Protein AF-A0A0D8BHR2-F1 (afdb_monomer_lite)

Organism: NCBI:txid1856

pLDDT: mean 92.82, std 8.89, range [42.25, 98.69]

Radius of gyration: 13.76 Å; chains: 1; bounding box: 35×27×33 Å

Sequence (145 aa):
MLHGDALEYHSDLLALKHAQKLYGVDLAVATAARIDSLALPQIGEELVVRRPIGVGAKNLLFVGAQSSPRLGYEEIRRFSQSVLTAAAKLTPAVREICLTLHGVGFGLDEVEAFESEVAGVIEAIDTGRHPSDLRAITFIERDEG

Foldseek 3Di:
DDADQQQADAFQEEEEEDQLDDDDNSVVNCVQLVPDSVPADAAQDKDKDACGHRGNHRIYIYHHHHNDLDDDLQRLLVSLLSVFLVQQPDPPRGAEYEYEQPDVVSPDDSVSSVVSNVNSNVVCVVVVSGGPNHHYYHYYDHDDD

Secondary structure (DSSP, 8-state):
-EES-TTT---SEEEEEE-SS--THHHHHHHHTT--GGGSPPTT-EEEEES-TT-SSSEEEEEE----SS--HHHHHHHHHHHHHHHTT-SSPPSEEEEE--SGGGT--HHHHHHHHHHHHHHHHHTT-S-TT--EEEEEESS--

Structure (mmCIF, N/CA/C/O backbone):
data_AF-A0A0D8BHR2-F1
#
_entry.id   AF-A0A0D8BHR2-F1
#
loop_
_atom_site.group_PDB
_atom_site.id
_atom_site.type_symbol
_atom_site.label_atom_id
_atom_site.label_alt_id
_atom_site.label_comp_id
_atom_site.label_asym_id
_atom_site.label_entity_id
_atom_site.label_seq_id
_atom_site.pdbx_PDB_ins_code
_atom_site.Cartn_x
_atom_site.Cartn_y
_atom_site.Cartn_z
_atom_site.occupancy
_atom_site.B_iso_or_equiv
_atom_site.auth_seq_id
_atom_site.auth_comp_id
_atom_site.auth_asym_id
_atom_site.auth_atom_id
_atom_site.pdbx_PDB_model_num
ATOM 1 N N . MET A 1 1 ? 7.695 -9.723 7.527 1.00 81.75 1 MET A N 1
ATOM 2 C CA . MET A 1 1 ? 7.636 -9.951 6.074 1.00 81.75 1 MET A CA 1
ATOM 3 C C . MET A 1 1 ? 7.379 -11.427 5.843 1.00 81.75 1 MET A C 1
ATOM 5 O O . MET A 1 1 ? 7.887 -12.232 6.618 1.00 81.75 1 MET A O 1
ATOM 9 N N . LEU A 1 2 ? 6.539 -11.764 4.871 1.00 89.38 2 LEU A N 1
ATOM 10 C CA . LEU A 1 2 ? 6.253 -13.133 4.451 1.00 89.38 2 LEU A CA 1
ATOM 11 C C . LEU A 1 2 ? 6.658 -13.286 2.986 1.00 89.38 2 LEU A C 1
ATOM 13 O O . LEU A 1 2 ? 6.410 -12.380 2.193 1.00 89.38 2 LEU A O 1
ATOM 17 N N . HIS A 1 3 ? 7.209 -14.443 2.628 1.00 88.25 3 HIS A N 1
ATOM 18 C CA . HIS A 1 3 ? 7.387 -14.806 1.226 1.00 88.25 3 HIS A CA 1
ATOM 19 C C . HIS A 1 3 ? 6.107 -15.458 0.703 1.00 88.25 3 HIS A C 1
ATOM 21 O O . HIS A 1 3 ? 5.603 -16.411 1.306 1.00 88.25 3 HIS A O 1
ATOM 27 N N . GLY A 1 4 ? 5.560 -14.937 -0.392 1.00 89.62 4 GLY A N 1
ATOM 28 C CA . GLY A 1 4 ? 4.330 -15.457 -0.977 1.00 89.62 4 GLY A CA 1
ATOM 29 C C . GLY A 1 4 ? 3.787 -14.626 -2.134 1.00 89.62 4 GLY A C 1
ATOM 30 O O . GLY A 1 4 ? 4.282 -13.550 -2.456 1.00 89.62 4 GLY A O 1
ATOM 31 N N . ASP A 1 5 ? 2.737 -15.142 -2.769 1.00 92.31 5 ASP A N 1
ATOM 32 C CA . ASP A 1 5 ? 2.054 -14.453 -3.860 1.00 92.31 5 ASP A CA 1
ATOM 33 C C . ASP A 1 5 ? 0.954 -13.530 -3.314 1.00 92.31 5 ASP A C 1
ATOM 35 O O . ASP A 1 5 ? -0.010 -13.984 -2.690 1.00 92.31 5 ASP A O 1
ATOM 39 N N . ALA A 1 6 ? 1.075 -12.227 -3.578 1.00 93.44 6 ALA A N 1
ATOM 40 C CA . ALA A 1 6 ? 0.077 -11.233 -3.189 1.00 93.44 6 ALA A CA 1
ATOM 41 C C . ALA A 1 6 ? -1.313 -11.506 -3.794 1.00 93.44 6 ALA A C 1
ATOM 43 O O . ALA A 1 6 ? -2.317 -11.109 -3.203 1.00 93.44 6 ALA A O 1
ATOM 44 N N . LEU A 1 7 ? -1.401 -12.190 -4.945 1.00 95.00 7 LEU A N 1
ATOM 45 C CA . LEU A 1 7 ? -2.688 -12.563 -5.538 1.00 95.00 7 LEU A CA 1
ATOM 46 C C . LEU A 1 7 ? -3.402 -13.643 -4.720 1.00 95.00 7 LEU A C 1
ATOM 48 O O . LEU A 1 7 ? -4.631 -13.677 -4.714 1.00 95.00 7 LEU A O 1
ATOM 52 N N . GLU A 1 8 ? -2.660 -14.513 -4.039 1.00 96.00 8 GLU A N 1
ATOM 53 C CA . GLU A 1 8 ? -3.213 -15.654 -3.301 1.00 96.00 8 GLU A CA 1
ATOM 54 C C . GLU A 1 8 ? -3.350 -15.377 -1.799 1.00 96.00 8 GLU A C 1
ATOM 56 O O . GLU A 1 8 ? -4.168 -16.006 -1.126 1.00 96.00 8 GLU A O 1
ATOM 61 N N . TYR A 1 9 ? -2.592 -14.416 -1.264 1.00 96.75 9 TYR A N 1
ATOM 62 C CA . TYR A 1 9 ? -2.609 -14.102 0.160 1.00 96.75 9 TYR A CA 1
ATOM 63 C C . TYR A 1 9 ? -3.979 -13.593 0.633 1.00 96.75 9 TYR A C 1
ATOM 65 O O . TYR A 1 9 ? -4.578 -12.673 0.068 1.00 96.75 9 TYR A O 1
ATOM 73 N N . HIS A 1 10 ? -4.475 -14.192 1.715 1.00 97.06 10 HIS A N 1
ATOM 74 C CA . HIS A 1 10 ? -5.761 -13.843 2.304 1.00 97.06 10 HIS A CA 1
ATOM 75 C C . HIS A 1 10 ? -5.603 -12.756 3.367 1.00 97.06 10 HIS A C 1
ATOM 77 O O . HIS A 1 10 ? -5.109 -13.019 4.457 1.00 97.06 10 HIS A O 1
ATOM 83 N N . SER A 1 11 ? -6.105 -11.557 3.071 1.00 97.56 11 SER A N 1
ATOM 84 C CA . SER A 1 11 ? -6.186 -10.430 4.007 1.00 97.56 11 SER A CA 1
ATOM 85 C C . SER A 1 11 ? -7.542 -9.717 3.917 1.00 97.56 11 SER A C 1
ATOM 87 O O . SER A 1 11 ? -8.357 -9.973 3.021 1.00 97.56 11 SER A O 1
ATOM 89 N N . ASP A 1 12 ? -7.812 -8.792 4.841 1.00 98.44 12 ASP A N 1
ATOM 90 C CA . ASP A 1 12 ? -8.980 -7.911 4.722 1.00 98.44 12 ASP A CA 1
ATOM 91 C C . ASP A 1 12 ? -8.792 -6.852 3.624 1.00 98.44 12 ASP A C 1
ATOM 93 O O . ASP A 1 12 ? -9.765 -6.472 2.963 1.00 98.44 12 ASP A O 1
ATOM 97 N N . LEU A 1 13 ? -7.557 -6.387 3.426 1.00 98.69 13 LEU A N 1
ATOM 98 C CA . LEU A 1 13 ? -7.185 -5.408 2.412 1.00 98.69 13 LEU A CA 1
ATOM 99 C C . LEU A 1 13 ? -5.815 -5.747 1.813 1.00 98.69 13 LEU A C 1
ATOM 101 O O . LEU A 1 13 ? -4.865 -5.958 2.560 1.00 98.69 13 LEU A O 1
ATOM 105 N N . LEU A 1 14 ? -5.698 -5.750 0.487 1.00 98.50 14 LEU A N 1
ATOM 106 C CA . LEU A 1 14 ? -4.419 -5.678 -0.226 1.00 98.50 14 LEU A CA 1
ATOM 107 C C . LEU A 1 14 ? -4.274 -4.274 -0.812 1.00 98.50 14 LEU A C 1
ATOM 109 O O . LEU A 1 14 ? -5.146 -3.834 -1.568 1.00 98.50 14 LEU A O 1
ATOM 113 N N . ALA A 1 15 ? -3.204 -3.568 -0.456 1.00 98.31 15 ALA A N 1
ATOM 114 C CA . ALA A 1 15 ? -2.944 -2.231 -0.966 1.00 98.31 15 ALA A CA 1
ATOM 115 C C . ALA A 1 15 ? -1.851 -2.236 -2.038 1.00 98.31 15 ALA A C 1
ATOM 117 O O . ALA A 1 15 ? -0.835 -2.912 -1.911 1.00 98.31 15 ALA A O 1
ATOM 118 N N . LEU A 1 16 ? -2.081 -1.467 -3.097 1.00 96.81 16 LEU A N 1
ATOM 119 C CA . LEU A 1 16 ? -1.281 -1.454 -4.314 1.00 96.81 16 LEU A CA 1
ATOM 120 C C . LEU A 1 16 ? -0.979 -0.013 -4.703 1.00 96.81 16 LEU A C 1
ATOM 122 O O . LEU A 1 16 ? -1.871 0.840 -4.764 1.00 96.81 16 LEU A O 1
ATOM 126 N N . LYS A 1 17 ? 0.283 0.268 -5.007 1.00 94.75 17 LYS A N 1
ATOM 127 C CA . LYS A 1 17 ? 0.686 1.557 -5.562 1.00 94.75 17 LYS A CA 1
ATOM 128 C C . LYS A 1 17 ? 0.387 1.584 -7.057 1.00 94.75 17 LYS A C 1
ATOM 130 O O . LYS A 1 17 ? 0.955 0.798 -7.800 1.00 94.75 17 LYS A O 1
ATOM 135 N N . HIS A 1 18 ? -0.414 2.545 -7.508 1.00 94.81 18 HIS A N 1
ATOM 136 C CA . HIS A 1 18 ? -0.605 2.829 -8.928 1.00 94.81 18 HIS A CA 1
ATOM 137 C C . HIS A 1 18 ? 0.235 4.046 -9.334 1.00 94.81 18 HIS A C 1
ATOM 139 O O . HIS A 1 18 ? -0.161 5.198 -9.139 1.00 94.81 18 HIS A O 1
ATOM 145 N N . ALA A 1 19 ? 1.405 3.808 -9.927 1.00 91.38 19 ALA A N 1
ATOM 146 C CA . ALA A 1 19 ? 2.309 4.865 -10.391 1.00 91.38 19 ALA A CA 1
ATOM 147 C C . ALA A 1 19 ? 1.911 5.404 -11.781 1.00 91.38 19 ALA A C 1
ATOM 149 O O . ALA A 1 19 ? 2.763 5.633 -12.634 1.00 91.38 19 ALA A O 1
ATOM 150 N N . GLN A 1 20 ? 0.606 5.577 -12.025 1.00 92.94 20 GLN A N 1
ATOM 151 C CA . GLN A 1 20 ? 0.011 6.041 -13.293 1.00 92.94 20 GLN A CA 1
ATOM 152 C C . GLN A 1 20 ? 0.196 5.098 -14.489 1.00 92.94 20 GLN A C 1
ATOM 154 O O . GLN A 1 20 ? -0.166 5.431 -15.618 1.00 92.94 20 GLN A O 1
ATOM 159 N N . LYS A 1 21 ? 0.758 3.920 -14.232 1.00 91.19 21 LYS A N 1
ATOM 160 C CA . LYS A 1 21 ? 0.892 2.774 -15.123 1.00 91.19 21 LYS A CA 1
ATOM 161 C C . LYS A 1 21 ? 0.979 1.525 -14.248 1.00 91.19 21 LYS A C 1
ATOM 163 O O . LYS A 1 21 ? 1.459 1.610 -13.119 1.00 91.19 21 LYS A O 1
ATOM 168 N N . LEU A 1 22 ? 0.534 0.397 -14.792 1.00 90.44 22 LEU A N 1
ATOM 169 C CA . LEU A 1 22 ? 0.566 -0.903 -14.128 1.00 90.44 22 LEU A CA 1
ATOM 170 C C . LEU A 1 22 ? 1.869 -1.651 -14.446 1.00 90.44 22 LEU A C 1
ATOM 172 O O . LEU A 1 22 ? 2.213 -1.811 -15.621 1.00 90.44 22 LEU A O 1
ATOM 176 N N . TYR A 1 23 ? 2.553 -2.145 -13.414 1.00 86.19 23 TYR A N 1
ATOM 177 C CA . TYR A 1 23 ? 3.801 -2.905 -13.486 1.00 86.19 23 TYR A CA 1
ATOM 178 C C . TYR A 1 23 ? 3.934 -3.957 -12.369 1.00 86.19 23 TYR A C 1
ATOM 180 O O . TYR A 1 23 ? 3.990 -3.641 -11.185 1.00 86.19 23 TYR A O 1
ATOM 188 N N . GLY A 1 24 ? 4.146 -5.222 -12.737 1.00 90.00 24 GLY A N 1
ATOM 189 C CA . GLY A 1 24 ? 4.387 -6.275 -11.746 1.00 90.00 24 GLY A CA 1
ATOM 190 C C . GLY A 1 24 ? 3.110 -6.644 -10.987 1.00 90.00 24 GLY A C 1
ATOM 191 O O . GLY A 1 24 ? 2.139 -7.073 -11.613 1.00 90.00 24 GLY A O 1
ATOM 192 N N . VAL A 1 25 ? 3.111 -6.522 -9.654 1.00 92.00 25 VAL A N 1
ATOM 193 C CA . VAL A 1 25 ? 2.006 -7.010 -8.804 1.00 92.00 25 VAL A CA 1
ATOM 194 C C . VAL A 1 25 ? 0.706 -6.238 -9.032 1.00 92.00 25 VAL A C 1
ATOM 196 O O . VAL A 1 25 ? -0.351 -6.858 -9.117 1.00 92.00 25 VAL A O 1
ATOM 199 N N . ASP A 1 26 ? 0.747 -4.914 -9.192 1.00 93.06 26 ASP A N 1
ATOM 200 C CA . ASP A 1 26 ? -0.463 -4.122 -9.455 1.00 93.06 26 ASP A CA 1
ATOM 201 C C . ASP A 1 26 ? -1.113 -4.506 -10.800 1.00 93.06 26 ASP A C 1
ATOM 203 O O . ASP A 1 26 ? -2.335 -4.631 -10.874 1.00 93.06 26 ASP A O 1
ATOM 207 N N . LEU A 1 27 ? -0.313 -4.792 -11.834 1.00 94.94 27 LEU A N 1
ATOM 208 C CA . LEU A 1 27 ? -0.759 -5.301 -13.130 1.00 94.94 27 LEU A CA 1
ATOM 209 C C . LEU A 1 27 ? -1.386 -6.684 -12.992 1.00 94.94 27 LEU A C 1
ATOM 211 O O . LEU A 1 27 ? -2.467 -6.926 -13.535 1.00 94.94 27 L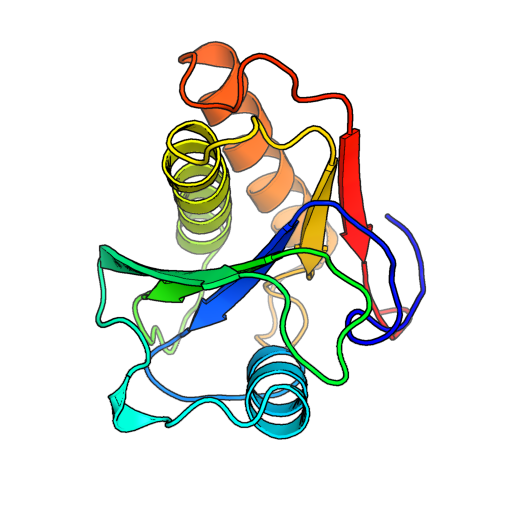EU A O 1
ATOM 215 N N . ALA A 1 28 ? -0.713 -7.590 -12.283 1.00 95.44 28 ALA A N 1
ATOM 216 C CA . ALA A 1 28 ? -1.193 -8.948 -12.070 1.00 95.44 28 ALA A CA 1
ATOM 217 C C . ALA A 1 28 ? -2.535 -8.941 -11.323 1.00 95.44 28 ALA A C 1
ATOM 219 O O . ALA A 1 28 ? -3.490 -9.580 -11.767 1.00 95.44 28 ALA A O 1
ATOM 220 N N . VAL A 1 29 ? -2.647 -8.138 -10.262 1.00 96.56 29 VAL A N 1
ATOM 221 C CA . VAL A 1 29 ? -3.886 -7.978 -9.497 1.00 96.56 29 VAL A CA 1
ATOM 222 C C . VAL A 1 29 ? -4.983 -7.312 -10.330 1.00 96.56 29 VAL A C 1
ATOM 224 O O . VAL A 1 29 ? -6.101 -7.825 -10.370 1.00 96.56 29 VAL A O 1
ATOM 227 N N . ALA A 1 30 ? -4.695 -6.211 -11.031 1.00 97.19 30 ALA A N 1
ATOM 228 C CA . ALA A 1 30 ? -5.684 -5.530 -11.870 1.00 97.19 30 ALA A CA 1
ATOM 229 C C . ALA A 1 30 ? -6.218 -6.445 -12.983 1.00 97.19 30 ALA A C 1
ATOM 231 O O . ALA A 1 30 ? -7.422 -6.467 -13.244 1.00 97.19 30 ALA A O 1
ATOM 232 N N . THR A 1 31 ? -5.343 -7.255 -13.583 1.00 97.06 31 THR A N 1
ATOM 233 C CA . THR A 1 31 ? -5.711 -8.241 -14.607 1.00 97.06 31 THR A CA 1
ATOM 234 C C . THR A 1 31 ? -6.586 -9.348 -14.021 1.00 97.06 31 THR A C 1
ATOM 236 O O . THR A 1 31 ? -7.657 -9.631 -14.561 1.00 97.06 31 THR A O 1
ATOM 239 N N . ALA A 1 32 ? -6.172 -9.947 -12.898 1.00 96.94 32 ALA A N 1
ATOM 240 C CA . ALA A 1 32 ? -6.920 -11.015 -12.233 1.00 96.94 32 ALA A CA 1
ATOM 241 C C . ALA A 1 32 ? -8.318 -10.545 -11.797 1.00 96.94 32 ALA A C 1
ATOM 243 O O . ALA A 1 32 ? -9.318 -11.214 -12.072 1.00 96.94 32 ALA A O 1
ATOM 244 N N . ALA A 1 33 ? -8.392 -9.344 -11.215 1.00 97.19 33 ALA A N 1
ATOM 245 C CA . ALA A 1 33 ? -9.628 -8.710 -10.768 1.00 97.19 33 ALA A CA 1
ATOM 246 C C . ALA A 1 33 ? -10.454 -8.062 -11.893 1.00 97.19 33 ALA A C 1
ATOM 248 O O . ALA A 1 33 ? -11.548 -7.563 -11.623 1.00 97.19 33 ALA A O 1
ATOM 249 N N . ARG A 1 34 ? -9.971 -8.095 -13.146 1.00 96.88 34 ARG A N 1
ATOM 250 C CA . ARG A 1 34 ? -10.617 -7.500 -14.332 1.00 96.88 34 ARG A CA 1
ATOM 251 C C . ARG A 1 34 ? -10.958 -6.017 -14.146 1.00 96.88 34 ARG A C 1
ATOM 253 O O . ARG A 1 34 ? -12.042 -5.568 -14.519 1.00 96.88 34 ARG A O 1
ATOM 260 N N . ILE A 1 35 ? -10.041 -5.270 -13.541 1.00 96.44 35 ILE A N 1
ATOM 261 C CA . ILE A 1 35 ? -10.187 -3.833 -13.310 1.00 96.44 35 ILE A CA 1
ATOM 262 C C . ILE A 1 35 ? -9.890 -3.094 -14.615 1.00 96.44 35 ILE A C 1
ATOM 264 O O . ILE A 1 35 ? -8.858 -3.322 -15.243 1.00 96.44 35 ILE A O 1
ATOM 268 N N . ASP A 1 36 ? -10.792 -2.198 -15.015 1.00 94.62 36 ASP A N 1
ATOM 269 C CA . ASP A 1 36 ? -10.550 -1.295 -16.138 1.00 94.62 36 ASP A CA 1
ATOM 270 C C . ASP A 1 36 ? -9.420 -0.322 -15.780 1.00 94.62 36 ASP A C 1
ATOM 272 O O . ASP A 1 36 ? -9.504 0.408 -14.791 1.00 94.62 36 ASP A O 1
ATOM 276 N N . SER A 1 37 ? -8.370 -0.282 -16.602 1.00 91.81 37 SER A N 1
ATOM 277 C CA . SER A 1 37 ? -7.249 0.643 -16.424 1.00 91.81 37 SER A CA 1
ATOM 278 C C . SER A 1 37 ? -7.675 2.114 -16.400 1.00 91.81 37 SER A C 1
ATOM 280 O O . SER A 1 37 ? -7.004 2.922 -15.767 1.00 91.81 37 SER A O 1
ATOM 282 N N . LEU A 1 38 ? -8.792 2.468 -17.049 1.00 92.81 38 LEU A N 1
ATOM 283 C CA . LEU A 1 38 ? -9.333 3.831 -17.037 1.00 92.81 38 LEU A CA 1
ATOM 284 C C . LEU A 1 38 ? -9.969 4.211 -15.692 1.00 92.81 38 LEU A C 1
ATOM 286 O O . LEU A 1 38 ? -10.161 5.394 -15.428 1.00 92.81 38 LEU A O 1
ATOM 290 N N . ALA A 1 39 ? -10.290 3.227 -14.849 1.00 95.50 39 ALA A N 1
ATOM 291 C CA . ALA A 1 39 ? -10.835 3.445 -13.513 1.00 95.50 39 ALA A CA 1
ATOM 292 C C . ALA A 1 39 ? -9.747 3.582 -12.435 1.00 95.50 39 ALA A C 1
ATOM 294 O O . ALA A 1 39 ? -10.071 3.863 -11.281 1.00 95.50 39 ALA A O 1
ATOM 295 N N . LEU A 1 40 ? -8.472 3.356 -12.778 1.00 96.94 40 LEU A N 1
ATOM 296 C CA . LEU A 1 40 ? -7.372 3.434 -11.821 1.00 96.94 40 LEU A CA 1
ATOM 297 C C . LEU A 1 40 ? -7.121 4.880 -11.362 1.00 96.94 40 LEU A C 1
ATOM 299 O O . LEU A 1 40 ? -7.223 5.814 -12.162 1.00 96.94 40 LEU A O 1
ATOM 303 N N . PRO A 1 41 ? -6.758 5.072 -10.081 1.00 97.25 41 PRO A N 1
ATOM 304 C CA . PRO A 1 41 ? -6.710 6.393 -9.469 1.00 97.25 41 PRO A CA 1
ATOM 305 C C . PRO A 1 41 ? -5.570 7.253 -10.021 1.00 97.25 41 PRO A C 1
ATOM 307 O O . PRO A 1 41 ? -4.442 6.773 -10.219 1.00 97.25 41 PRO A O 1
ATOM 310 N N . GLN A 1 42 ? -5.855 8.546 -10.201 1.00 95.69 42 GLN A N 1
ATOM 311 C CA . GLN A 1 42 ? -4.840 9.561 -10.473 1.00 95.69 42 GLN A CA 1
ATOM 312 C C . GLN A 1 42 ? -4.014 9.862 -9.215 1.00 95.69 42 GLN A C 1
ATOM 314 O O . GLN A 1 42 ? -4.309 9.393 -8.118 1.00 95.69 42 GLN A O 1
ATOM 319 N N . ILE A 1 43 ? -2.947 10.649 -9.360 1.00 93.81 43 ILE A N 1
ATOM 320 C CA . ILE A 1 43 ? -2.079 11.040 -8.239 1.00 93.81 43 ILE A CA 1
ATOM 321 C C . ILE A 1 43 ? -2.905 11.675 -7.111 1.00 93.81 43 ILE A C 1
ATOM 323 O O . ILE A 1 43 ? -3.586 12.675 -7.324 1.00 93.81 43 ILE A O 1
ATOM 327 N N . GLY A 1 44 ? -2.781 11.126 -5.900 1.00 91.25 44 GLY A N 1
ATOM 328 C CA . GLY A 1 44 ? -3.498 11.601 -4.712 1.00 91.25 44 GLY A CA 1
ATOM 329 C C . GLY A 1 44 ? -4.917 11.046 -4.563 1.00 91.25 44 GLY A C 1
ATOM 330 O O . GLY A 1 44 ? -5.566 11.333 -3.559 1.00 91.25 44 GLY A O 1
ATOM 331 N N . GLU A 1 45 ? -5.386 10.242 -5.517 1.00 96.31 45 GLU A N 1
ATOM 332 C CA . GLU A 1 45 ? -6.668 9.546 -5.446 1.00 96.31 45 GLU A CA 1
ATOM 333 C C . GLU A 1 45 ? -6.505 8.103 -4.949 1.00 96.31 45 GLU A C 1
ATOM 335 O O . GLU A 1 45 ? -5.416 7.518 -4.945 1.00 96.31 45 GLU A O 1
ATOM 340 N N . GLU A 1 46 ? -7.627 7.513 -4.548 1.00 97.38 46 GLU A N 1
ATOM 341 C CA . GLU A 1 46 ? -7.725 6.142 -4.064 1.00 97.38 46 GLU A CA 1
ATOM 342 C C . GLU A 1 46 ? -8.887 5.418 -4.760 1.00 97.38 46 GLU A C 1
ATOM 344 O O . GLU A 1 46 ? -9.967 5.983 -4.933 1.00 97.38 46 GLU A O 1
ATOM 349 N N . LEU A 1 47 ? -8.679 4.156 -5.146 1.00 97.94 47 LEU A N 1
ATOM 350 C CA . LEU A 1 47 ? -9.729 3.276 -5.663 1.00 97.94 47 LEU A CA 1
ATOM 351 C C . LEU A 1 47 ? -9.850 2.054 -4.760 1.00 97.94 47 LEU A C 1
ATOM 353 O O . LEU A 1 47 ? -8.891 1.307 -4.578 1.00 97.94 47 LEU A O 1
ATOM 357 N N . VAL A 1 48 ? -11.060 1.810 -4.260 1.00 98.19 48 VAL A N 1
ATOM 358 C CA . VAL A 1 48 ? -11.373 0.634 -3.446 1.00 98.19 48 VAL A CA 1
ATOM 359 C C . VAL A 1 48 ? -12.218 -0.334 -4.258 1.00 98.19 48 VAL A C 1
ATOM 361 O O . VAL A 1 48 ? -13.332 -0.004 -4.666 1.00 98.19 48 VAL A O 1
ATOM 364 N N . VAL A 1 49 ? -11.729 -1.560 -4.429 1.00 97.94 49 VAL A N 1
ATOM 365 C CA . VAL A 1 49 ? -12.479 -2.646 -5.068 1.00 97.94 49 VAL A CA 1
ATOM 366 C C . VAL A 1 49 ? -12.879 -3.654 -4.004 1.00 97.94 49 VAL A C 1
ATOM 368 O O . VAL A 1 49 ? -12.036 -4.283 -3.368 1.00 97.94 49 VAL A O 1
ATOM 371 N N . ARG A 1 50 ? -14.185 -3.803 -3.783 1.00 97.00 50 ARG A N 1
ATOM 372 C CA . ARG A 1 50 ? -14.729 -4.708 -2.764 1.00 97.00 50 ARG A CA 1
ATOM 373 C C . ARG A 1 50 ? -14.981 -6.081 -3.360 1.00 97.00 50 ARG A C 1
ATOM 375 O O . ARG A 1 50 ? -15.660 -6.174 -4.378 1.00 97.00 50 ARG A O 1
ATOM 382 N N . ARG A 1 51 ? -14.539 -7.132 -2.664 1.00 95.69 51 ARG A N 1
ATOM 383 C CA . ARG A 1 51 ? -14.712 -8.538 -3.064 1.00 95.69 51 ARG A CA 1
ATOM 384 C C . ARG A 1 51 ? -14.266 -8.773 -4.518 1.00 95.69 51 ARG A C 1
ATOM 386 O O . ARG A 1 51 ? -15.096 -9.171 -5.338 1.00 95.69 51 ARG A O 1
ATOM 393 N N . PRO A 1 52 ? -12.995 -8.471 -4.852 1.00 96.69 52 PRO A N 1
ATOM 394 C CA . PRO A 1 52 ? -12.463 -8.724 -6.188 1.00 96.69 52 PRO A CA 1
ATOM 395 C C . PRO A 1 52 ? -12.578 -10.214 -6.542 1.00 96.69 52 PRO A C 1
ATOM 397 O O . PRO A 1 52 ? -12.496 -11.086 -5.678 1.00 96.69 52 PRO A O 1
ATOM 400 N N . ILE A 1 53 ? -12.759 -10.514 -7.825 1.00 95.06 53 ILE A N 1
ATOM 401 C CA . ILE A 1 53 ? -12.682 -11.890 -8.327 1.00 95.06 53 ILE A CA 1
ATOM 402 C C . ILE A 1 53 ? -11.204 -12.227 -8.561 1.00 95.06 53 ILE A C 1
ATOM 404 O O . ILE A 1 53 ? -10.457 -11.382 -9.037 1.00 95.06 53 ILE A O 1
ATOM 408 N N . GLY A 1 54 ? -10.782 -13.456 -8.256 1.00 95.12 54 GLY A N 1
ATOM 409 C CA . GLY A 1 54 ? -9.440 -13.940 -8.608 1.00 95.12 54 GLY A CA 1
ATOM 410 C C . GLY A 1 54 ? -8.294 -13.400 -7.747 1.00 95.12 54 GLY A C 1
ATOM 411 O O . GLY A 1 54 ? -7.144 -13.561 -8.136 1.00 95.12 54 GLY A O 1
ATOM 412 N N . VAL A 1 55 ? -8.596 -12.777 -6.602 1.00 97.31 55 VAL A N 1
ATOM 413 C CA . VAL A 1 55 ? -7.601 -12.303 -5.626 1.00 97.31 55 VAL A CA 1
ATOM 414 C C . VAL A 1 55 ? -8.015 -12.743 -4.219 1.00 97.31 55 VAL A C 1
ATOM 416 O O . VAL A 1 55 ? -9.198 -12.686 -3.881 1.00 97.31 55 VAL A O 1
ATOM 419 N N . GLY A 1 56 ? -7.057 -13.191 -3.405 1.00 97.12 56 GLY A N 1
ATOM 420 C CA . GLY A 1 56 ? -7.285 -13.740 -2.063 1.00 97.12 56 GLY A CA 1
ATOM 421 C C . GLY A 1 56 ? -7.770 -12.716 -1.031 1.00 97.12 56 GLY A C 1
ATOM 422 O O . GLY A 1 56 ? -8.476 -13.083 -0.084 1.00 97.12 56 GLY A O 1
ATOM 423 N N . ALA A 1 57 ? -7.441 -11.436 -1.223 1.00 98.06 57 ALA A N 1
ATOM 424 C CA . ALA A 1 57 ? -7.845 -10.341 -0.349 1.00 98.06 57 ALA A CA 1
ATOM 425 C C . ALA A 1 57 ? -9.332 -9.975 -0.495 1.00 98.06 57 ALA A C 1
ATOM 427 O O . ALA A 1 57 ? -9.883 -9.896 -1.594 1.00 98.06 57 ALA A O 1
ATOM 428 N N . LYS A 1 58 ? -9.993 -9.663 0.628 1.00 98.00 58 LYS A N 1
ATOM 429 C CA . LYS A 1 58 ? -11.420 -9.279 0.635 1.00 98.00 58 LYS A CA 1
ATOM 430 C C . LYS A 1 58 ? -11.679 -7.939 -0.047 1.00 98.00 58 LYS A C 1
ATOM 432 O O . LYS A 1 58 ? -12.781 -7.721 -0.555 1.00 98.00 58 LYS A O 1
ATOM 437 N N . ASN A 1 59 ? -10.704 -7.037 -0.025 1.00 98.31 59 ASN A N 1
ATOM 438 C CA . ASN A 1 59 ? -10.752 -5.742 -0.689 1.00 98.31 59 ASN A CA 1
ATOM 439 C C . ASN A 1 59 ? -9.387 -5.428 -1.308 1.00 98.31 59 ASN A C 1
ATOM 441 O O . ASN A 1 59 ? -8.355 -5.828 -0.770 1.00 98.31 59 ASN A O 1
ATOM 445 N N . LEU A 1 60 ? -9.394 -4.655 -2.390 1.00 98.44 60 LEU A N 1
ATOM 446 C CA . LEU A 1 60 ? -8.206 -4.016 -2.951 1.00 98.44 60 LEU A CA 1
ATOM 447 C C . LEU A 1 60 ? -8.277 -2.518 -2.695 1.00 98.44 60 LEU A C 1
ATOM 449 O O . LEU A 1 60 ? -9.357 -1.930 -2.788 1.00 98.44 60 LEU A O 1
ATOM 453 N N . LEU A 1 61 ? -7.127 -1.910 -2.438 1.00 98.56 61 LEU A N 1
ATOM 454 C CA . LEU A 1 61 ? -6.951 -0.465 -2.428 1.00 98.56 61 LEU A CA 1
ATOM 455 C C . LEU A 1 61 ? -5.818 -0.105 -3.382 1.00 98.56 61 LEU A C 1
ATOM 457 O O . LEU A 1 61 ? -4.662 -0.396 -3.103 1.00 98.56 61 LEU A O 1
ATOM 461 N N . PHE A 1 62 ? -6.144 0.570 -4.476 1.00 98.19 62 PHE A N 1
ATOM 462 C CA . PHE A 1 62 ? -5.142 1.226 -5.305 1.00 98.19 62 PHE A CA 1
ATOM 463 C C . PHE A 1 62 ? -4.953 2.653 -4.802 1.00 98.19 62 PHE A C 1
ATOM 465 O O . PHE A 1 62 ? -5.931 3.380 -4.630 1.00 98.19 62 PHE A O 1
ATOM 472 N N . VAL A 1 63 ? -3.704 3.060 -4.591 1.00 97.31 63 VAL A N 1
ATOM 473 C CA . VAL A 1 63 ? -3.336 4.439 -4.250 1.00 97.31 63 VAL A CA 1
ATOM 474 C C . VAL A 1 63 ? -2.582 5.035 -5.425 1.00 97.31 63 VAL A C 1
ATOM 476 O O . VAL A 1 63 ? -1.529 4.527 -5.818 1.00 97.31 63 VAL A O 1
ATOM 479 N N . GLY A 1 64 ? -3.116 6.111 -5.993 1.00 95.44 64 GLY A N 1
ATOM 480 C CA . GLY A 1 64 ? -2.469 6.814 -7.086 1.00 95.44 64 GLY A CA 1
ATOM 481 C C . GLY A 1 64 ? -1.251 7.587 -6.592 1.00 95.44 64 GLY A C 1
ATOM 482 O O . GLY A 1 64 ? -1.358 8.521 -5.795 1.00 95.44 64 GLY A O 1
ATOM 483 N N . ALA A 1 65 ? -0.078 7.206 -7.084 1.00 91.06 65 ALA A N 1
ATOM 484 C CA . ALA A 1 65 ? 1.204 7.791 -6.715 1.00 91.06 65 ALA A CA 1
ATOM 485 C C . ALA A 1 65 ? 1.880 8.449 -7.920 1.00 91.06 65 ALA A C 1
ATOM 487 O O . ALA A 1 65 ? 1.595 8.128 -9.077 1.00 91.06 65 ALA A O 1
ATOM 488 N N . GLN A 1 66 ? 2.801 9.375 -7.643 1.00 86.50 66 GLN A N 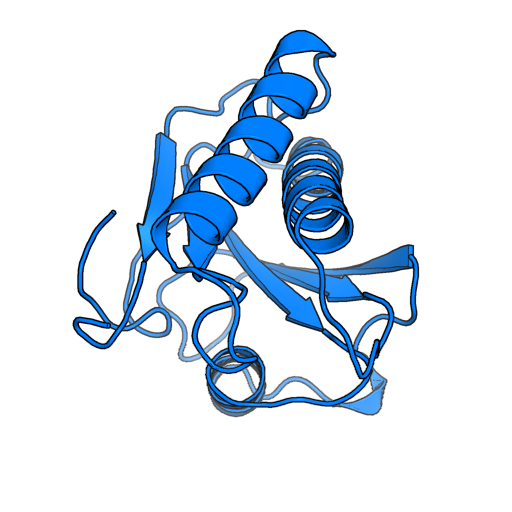1
ATOM 489 C CA . GLN A 1 66 ? 3.618 9.990 -8.683 1.00 86.50 66 GLN A CA 1
ATOM 490 C C . GLN A 1 66 ? 4.492 8.935 -9.371 1.00 86.50 66 GLN A C 1
ATOM 492 O O . GLN A 1 66 ? 5.170 8.143 -8.716 1.00 86.50 66 GLN A O 1
ATOM 497 N N . SER A 1 67 ? 4.516 8.967 -10.704 1.00 80.06 67 SER A N 1
ATOM 498 C CA . SER A 1 67 ? 5.495 8.227 -11.500 1.00 80.06 67 SER A CA 1
ATOM 499 C C . SER A 1 67 ? 6.840 8.951 -11.435 1.00 80.06 67 SER A C 1
ATOM 501 O O . SER A 1 67 ? 7.193 9.692 -12.352 1.00 80.06 67 SER A O 1
ATOM 503 N N . SER A 1 68 ? 7.583 8.784 -10.343 1.00 70.75 68 SER A N 1
ATOM 504 C CA . SER A 1 68 ? 8.937 9.330 -10.258 1.00 70.75 68 SER A CA 1
ATOM 505 C C . SER A 1 68 ? 9.940 8.370 -10.915 1.00 70.75 68 SER A C 1
ATOM 507 O O . SER A 1 68 ? 9.956 7.191 -10.560 1.00 70.75 68 SER A O 1
ATOM 509 N N . PRO A 1 69 ? 10.825 8.843 -11.818 1.00 65.56 69 PRO A N 1
ATOM 510 C CA . PRO A 1 69 ? 11.963 8.052 -12.297 1.00 65.56 69 PRO A CA 1
ATOM 511 C C . PRO A 1 69 ? 12.985 7.763 -11.184 1.00 65.56 69 PRO A C 1
ATOM 513 O O . PRO A 1 69 ? 13.873 6.938 -11.363 1.00 65.56 69 PRO A O 1
ATOM 516 N N . ARG A 1 70 ? 12.864 8.451 -10.044 1.00 66.12 70 ARG A N 1
ATOM 517 C CA . ARG A 1 70 ? 13.582 8.185 -8.801 1.00 66.12 70 ARG A CA 1
ATOM 518 C C . ARG A 1 70 ? 12.540 8.029 -7.706 1.00 66.12 70 ARG A C 1
ATOM 520 O O . ARG A 1 70 ? 12.236 8.994 -7.008 1.00 66.12 70 ARG A O 1
ATOM 527 N N . LEU A 1 71 ? 11.903 6.861 -7.640 1.00 79.56 71 LEU A N 1
ATOM 528 C CA . LEU A 1 71 ? 11.180 6.485 -6.428 1.00 79.56 71 LEU A CA 1
ATOM 529 C C . LEU A 1 71 ? 12.180 6.594 -5.273 1.00 79.56 71 LEU A C 1
ATOM 531 O O . LEU A 1 71 ? 13.261 6.023 -5.376 1.00 79.56 71 LEU A O 1
ATOM 535 N N . GLY A 1 72 ? 11.858 7.364 -4.240 1.00 89.06 72 GLY A N 1
ATOM 536 C CA . GLY A 1 72 ? 12.684 7.507 -3.054 1.00 89.06 72 GLY A CA 1
ATOM 537 C C . GLY A 1 72 ? 11.989 6.964 -1.812 1.00 89.06 72 GLY A C 1
ATOM 538 O O . GLY A 1 72 ? 10.806 6.610 -1.807 1.00 89.06 72 GLY A O 1
ATOM 539 N N . TYR A 1 73 ? 12.754 6.929 -0.729 1.00 93.88 73 TYR A N 1
ATOM 540 C CA . TYR A 1 73 ? 12.306 6.514 0.598 1.00 93.88 73 TYR A CA 1
ATOM 541 C C . TYR A 1 73 ? 11.151 7.364 1.137 1.00 93.88 73 TYR A C 1
ATOM 543 O O . TYR A 1 73 ? 10.232 6.850 1.774 1.00 93.88 73 TYR A O 1
ATOM 551 N N . GLU A 1 74 ? 11.137 8.664 0.826 1.00 92.75 74 GLU A N 1
ATOM 552 C CA . GLU A 1 74 ? 10.043 9.548 1.228 1.00 92.75 74 GLU A CA 1
ATOM 553 C C . GLU A 1 74 ? 8.723 9.173 0.539 1.00 92.75 74 GLU A C 1
ATOM 555 O O . GLU A 1 74 ? 7.673 9.155 1.184 1.00 92.75 74 GLU A O 1
ATOM 560 N N . GLU A 1 75 ? 8.749 8.828 -0.750 1.00 91.81 75 GLU A N 1
ATOM 561 C CA . GLU A 1 75 ? 7.551 8.383 -1.459 1.00 91.81 75 GLU A CA 1
ATOM 562 C C . GLU A 1 75 ? 7.025 7.047 -0.926 1.00 91.81 75 GLU A C 1
ATOM 564 O O . GLU A 1 75 ? 5.810 6.893 -0.792 1.00 91.81 75 GLU A O 1
ATOM 569 N N . ILE A 1 76 ? 7.911 6.107 -0.583 1.00 94.31 76 ILE A N 1
ATOM 570 C CA . ILE A 1 76 ? 7.545 4.817 0.031 1.00 94.31 76 ILE A CA 1
ATOM 571 C C . ILE A 1 76 ? 6.850 5.046 1.383 1.00 94.31 76 ILE A C 1
ATOM 573 O O . ILE A 1 76 ? 5.762 4.522 1.642 1.00 94.31 76 ILE A O 1
ATOM 577 N N . ARG A 1 77 ? 7.427 5.920 2.213 1.00 96.00 77 ARG A N 1
ATOM 578 C CA . ARG A 1 77 ? 6.860 6.326 3.504 1.00 96.00 77 ARG A CA 1
ATOM 579 C C . ARG A 1 77 ? 5.482 6.972 3.346 1.00 96.00 77 ARG A C 1
ATOM 581 O O . ARG A 1 77 ? 4.537 6.608 4.049 1.00 96.00 77 ARG A O 1
ATOM 588 N N . ARG A 1 78 ? 5.332 7.906 2.399 1.00 95.06 78 ARG A N 1
ATOM 589 C CA . ARG A 1 78 ? 4.046 8.566 2.101 1.00 95.06 78 ARG A CA 1
ATOM 590 C C . ARG A 1 78 ? 3.000 7.579 1.589 1.00 95.06 78 ARG A C 1
ATOM 592 O O . ARG A 1 78 ? 1.846 7.678 1.997 1.00 95.06 78 ARG A O 1
ATOM 599 N N . PHE A 1 79 ? 3.387 6.623 0.744 1.00 95.44 79 PHE A N 1
ATOM 600 C CA . PHE A 1 79 ? 2.481 5.586 0.253 1.00 95.44 79 PHE A CA 1
ATOM 601 C C . PHE A 1 79 ? 1.856 4.800 1.412 1.00 95.44 79 PHE A C 1
ATOM 603 O O . PHE A 1 79 ? 0.630 4.727 1.497 1.00 95.44 79 PHE A O 1
ATOM 610 N N . SER A 1 80 ? 2.666 4.315 2.358 1.00 97.19 80 SER A N 1
ATOM 611 C CA . SER A 1 80 ? 2.154 3.605 3.539 1.00 97.19 80 SER A CA 1
ATOM 612 C C . SER A 1 80 ? 1.178 4.438 4.366 1.00 97.19 80 SER A C 1
ATOM 614 O O . SER A 1 80 ? 0.116 3.953 4.765 1.00 97.19 80 SER A O 1
ATOM 616 N N . GLN A 1 81 ? 1.473 5.726 4.563 1.00 97.69 81 GLN A N 1
ATOM 617 C CA . GLN A 1 81 ? 0.557 6.629 5.263 1.00 97.69 81 GLN A CA 1
ATOM 618 C C . GLN A 1 81 ? -0.777 6.790 4.532 1.00 97.69 81 GLN A C 1
ATOM 620 O O . GLN A 1 81 ? -1.836 6.785 5.168 1.00 97.69 81 GLN A O 1
ATOM 625 N N . SER A 1 82 ? -0.736 6.946 3.207 1.00 97.44 82 SER A N 1
ATOM 626 C CA . SER A 1 82 ? -1.932 7.039 2.373 1.00 97.44 82 SER A CA 1
ATOM 627 C C . SER A 1 82 ? -2.766 5.765 2.458 1.00 97.44 82 SER A C 1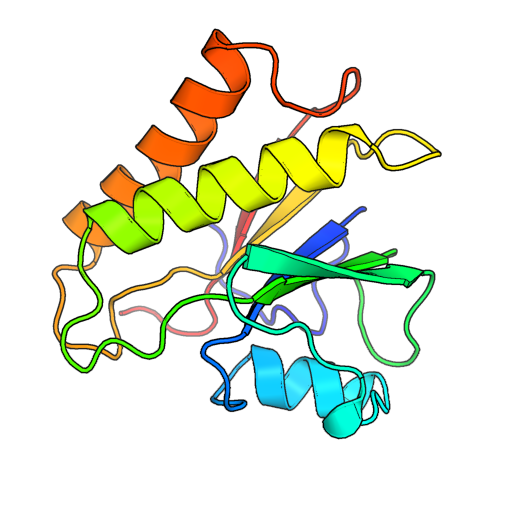
ATOM 629 O O . SER A 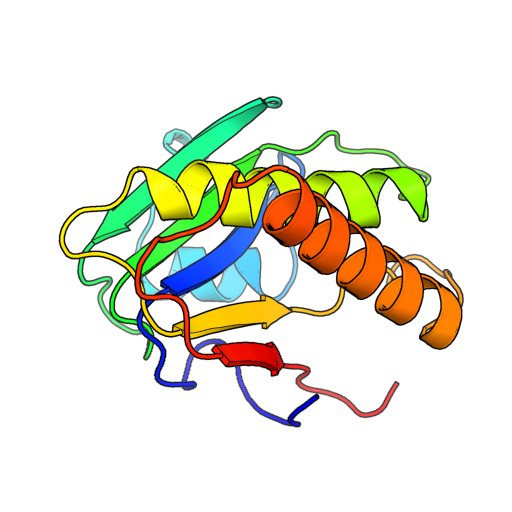1 82 ? -3.982 5.861 2.608 1.00 97.44 82 SER A O 1
ATOM 631 N N . VAL A 1 83 ? -2.131 4.587 2.458 1.00 98.25 83 VAL A N 1
ATOM 632 C CA . VAL A 1 83 ? -2.829 3.305 2.614 1.00 98.25 83 VAL A CA 1
ATOM 633 C C . VAL A 1 83 ? -3.594 3.242 3.932 1.00 98.25 83 VAL A C 1
ATOM 635 O O . VAL A 1 83 ? -4.796 2.979 3.920 1.00 98.25 83 VAL A O 1
ATOM 638 N N . LEU A 1 84 ? -2.939 3.511 5.066 1.00 98.38 84 LEU A N 1
ATOM 639 C CA . LEU A 1 84 ? -3.596 3.437 6.377 1.00 98.38 84 LEU A CA 1
ATOM 640 C C . LEU A 1 84 ? -4.705 4.491 6.516 1.00 98.38 84 LEU A C 1
ATOM 642 O O . LEU A 1 84 ? -5.793 4.179 7.008 1.00 98.38 84 LEU A O 1
ATOM 646 N N . THR A 1 85 ? -4.468 5.703 6.005 1.00 97.88 85 THR A N 1
ATOM 647 C CA . THR A 1 85 ? -5.454 6.794 6.020 1.00 97.88 85 THR A CA 1
ATOM 648 C C . THR A 1 85 ? -6.693 6.440 5.189 1.00 97.88 85 THR A C 1
ATOM 650 O O . THR A 1 85 ? -7.819 6.707 5.609 1.00 97.88 85 THR A O 1
ATOM 653 N N . ALA A 1 86 ? -6.512 5.832 4.015 1.00 97.75 86 ALA A N 1
ATOM 654 C CA . ALA A 1 86 ? -7.607 5.374 3.164 1.00 97.75 86 ALA A CA 1
ATOM 655 C C . ALA A 1 86 ? -8.351 4.187 3.795 1.00 97.75 86 ALA A C 1
ATOM 657 O O . ALA A 1 86 ? -9.581 4.182 3.872 1.00 97.75 86 ALA A O 1
ATOM 658 N N . ALA A 1 87 ? -7.607 3.208 4.319 1.00 98.00 87 ALA A N 1
ATOM 659 C CA . ALA A 1 87 ? -8.156 2.025 4.972 1.00 98.00 87 ALA A CA 1
ATOM 660 C C . ALA A 1 87 ? -9.013 2.379 6.198 1.00 98.00 87 ALA A C 1
ATOM 662 O O . ALA A 1 87 ? -10.020 1.716 6.451 1.00 98.00 87 ALA A O 1
ATOM 663 N N . ALA A 1 88 ? -8.664 3.444 6.929 1.00 97.56 88 ALA A N 1
ATOM 664 C CA . ALA A 1 88 ? -9.418 3.924 8.088 1.00 97.56 88 ALA A CA 1
ATOM 665 C C . ALA A 1 88 ? -10.867 4.325 7.757 1.00 97.56 88 ALA A C 1
ATOM 667 O O . ALA A 1 88 ? -11.737 4.284 8.623 1.00 97.56 88 ALA A O 1
ATOM 668 N N . LYS A 1 89 ? -11.141 4.686 6.497 1.00 96.50 89 LYS A N 1
ATOM 669 C CA . LYS A 1 89 ? -12.473 5.088 6.020 1.00 96.50 89 LYS A CA 1
ATOM 670 C C . LYS A 1 89 ? -13.345 3.889 5.628 1.00 96.50 89 LYS A C 1
ATOM 672 O O . LYS A 1 89 ? -14.527 4.056 5.322 1.00 96.50 89 LYS A O 1
ATOM 677 N N . LEU A 1 90 ? -12.779 2.682 5.573 1.00 96.25 90 LEU A N 1
ATOM 678 C CA . LEU A 1 90 ? -13.484 1.502 5.086 1.00 96.25 90 LEU A CA 1
ATOM 679 C C . LEU A 1 90 ? -14.442 0.935 6.134 1.00 96.25 90 LEU A C 1
ATOM 681 O O . LEU A 1 90 ? -14.153 0.864 7.324 1.00 96.25 90 LEU A O 1
ATOM 685 N N . THR A 1 91 ? -15.610 0.503 5.656 1.00 92.75 91 THR A N 1
ATOM 686 C CA . THR A 1 91 ? -16.622 -0.199 6.456 1.00 92.75 91 THR A CA 1
ATOM 687 C C . THR A 1 91 ? -16.974 -1.531 5.786 1.00 92.75 91 THR A C 1
ATOM 689 O O . THR A 1 91 ? -17.334 -1.510 4.601 1.00 92.75 91 THR A O 1
ATOM 692 N N . PRO A 1 92 ? -16.920 -2.674 6.498 1.00 93.62 92 PRO A N 1
ATOM 693 C CA . PRO A 1 92 ? -16.480 -2.812 7.894 1.00 93.62 92 PRO A CA 1
ATOM 694 C C . PRO A 1 92 ? -14.999 -2.441 8.082 1.00 93.62 92 PRO A C 1
ATOM 696 O O . PRO A 1 92 ? -14.247 -2.429 7.108 1.00 93.62 92 PRO A O 1
ATOM 699 N N . ALA A 1 93 ? -14.613 -2.123 9.322 1.00 94.88 93 ALA A N 1
ATOM 700 C CA . ALA A 1 93 ? -13.240 -1.755 9.653 1.00 94.88 93 ALA A CA 1
ATOM 701 C C . ALA A 1 93 ? -12.266 -2.889 9.290 1.00 94.88 93 ALA A C 1
ATOM 703 O O . ALA A 1 93 ? -12.514 -4.060 9.592 1.00 94.88 93 ALA A O 1
ATOM 704 N N . VAL A 1 94 ? -11.166 -2.525 8.629 1.00 97.81 94 VAL A N 1
ATOM 705 C CA . VAL A 1 94 ? -10.105 -3.446 8.199 1.00 97.81 94 VAL A CA 1
ATOM 706 C C . VAL A 1 94 ? -9.273 -3.878 9.403 1.00 97.81 94 VAL A C 1
ATOM 708 O O . VAL A 1 94 ? -8.818 -3.028 10.166 1.00 97.81 94 VAL A O 1
ATOM 711 N N . ARG A 1 95 ? -9.047 -5.188 9.565 1.00 98.25 95 ARG A N 1
ATOM 712 C CA . ARG A 1 95 ? -8.227 -5.740 10.658 1.00 98.25 95 ARG A CA 1
ATOM 713 C C . ARG A 1 95 ? -6.839 -6.167 10.200 1.00 98.25 95 ARG A C 1
ATOM 715 O O . ARG A 1 95 ? -5.919 -6.170 11.012 1.00 98.25 95 ARG A O 1
ATOM 722 N N . GLU A 1 96 ? -6.680 -6.503 8.926 1.00 98.44 96 GLU A N 1
ATOM 723 C CA . GLU A 1 96 ? -5.394 -6.866 8.331 1.00 98.44 96 GLU A CA 1
ATOM 724 C C . GLU A 1 96 ? -5.175 -6.137 7.004 1.00 98.44 96 GLU A C 1
ATOM 726 O O . GLU A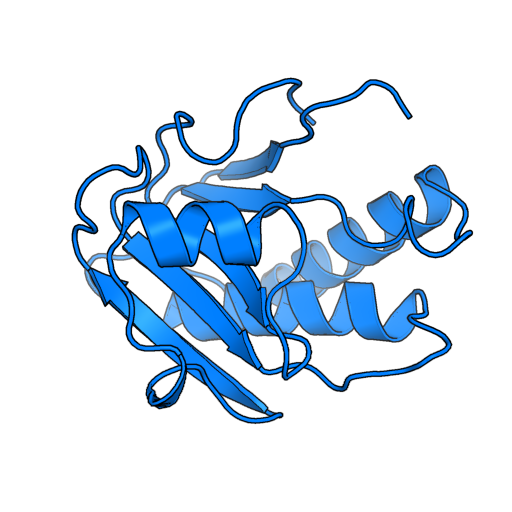 1 96 ? -5.992 -6.246 6.086 1.00 98.44 96 GLU A O 1
ATOM 731 N N . ILE A 1 97 ? -4.056 -5.420 6.902 1.00 98.56 97 ILE A N 1
ATOM 732 C CA . ILE A 1 97 ? -3.602 -4.785 5.661 1.00 98.56 97 ILE A CA 1
ATOM 733 C C . ILE A 1 97 ? -2.388 -5.552 5.147 1.00 98.56 97 ILE A C 1
ATOM 735 O O . ILE A 1 97 ? -1.409 -5.729 5.867 1.00 98.56 97 ILE A O 1
ATOM 739 N N . CYS A 1 98 ? -2.445 -5.977 3.893 1.00 98.31 98 CYS A N 1
ATOM 740 C CA . CYS A 1 98 ? -1.318 -6.528 3.163 1.00 98.31 98 CYS A CA 1
ATOM 741 C C . CYS A 1 98 ? -0.706 -5.436 2.274 1.00 98.31 98 CYS A C 1
ATOM 743 O O . CYS A 1 98 ? -1.423 -4.776 1.516 1.00 98.31 98 CYS A O 1
ATOM 745 N N . LEU A 1 99 ? 0.604 -5.242 2.407 1.00 97.12 99 LEU A N 1
ATOM 746 C CA . LEU A 1 99 ? 1.446 -4.348 1.615 1.00 97.12 99 LEU A CA 1
ATOM 747 C C . LEU A 1 99 ? 2.447 -5.192 0.820 1.00 97.12 99 LEU A C 1
ATOM 749 O O . LEU A 1 99 ? 2.891 -6.234 1.301 1.00 97.12 99 LEU A O 1
ATOM 753 N N . THR A 1 100 ? 2.829 -4.730 -0.363 1.00 92.50 100 THR A N 1
ATOM 754 C CA . THR A 1 100 ? 4.002 -5.238 -1.094 1.00 92.50 100 THR A CA 1
ATOM 755 C C . THR A 1 100 ? 5.212 -4.368 -0.794 1.00 92.50 100 THR A C 1
ATOM 757 O O . THR A 1 100 ? 5.026 -3.181 -0.539 1.00 92.50 100 THR A O 1
ATOM 760 N N . LEU A 1 101 ? 6.431 -4.903 -0.875 1.00 89.44 101 LEU A N 1
ATOM 761 C CA . LEU A 1 101 ? 7.626 -4.086 -0.677 1.00 89.44 101 LEU A CA 1
ATOM 762 C C . LEU A 1 101 ? 7.875 -3.180 -1.890 1.00 89.44 101 LEU A C 1
ATOM 764 O O . LEU A 1 101 ? 7.848 -3.608 -3.046 1.00 89.44 101 LEU A O 1
ATOM 768 N N . HIS A 1 102 ? 8.125 -1.898 -1.640 1.00 85.12 102 HIS A N 1
ATOM 769 C CA . HIS A 1 102 ? 8.397 -0.926 -2.695 1.00 85.12 102 HIS A CA 1
ATOM 770 C C . HIS A 1 102 ? 9.854 -0.469 -2.661 1.00 85.12 102 HIS A C 1
ATOM 772 O O . HIS A 1 102 ? 10.277 0.102 -1.673 1.00 85.12 102 HIS A O 1
ATOM 778 N N . GLY A 1 103 ? 10.600 -0.603 -3.764 1.00 76.25 103 GLY A N 1
ATOM 779 C CA . GLY A 1 103 ? 11.930 0.017 -3.904 1.00 76.25 103 GLY A CA 1
ATOM 780 C C . GLY A 1 103 ? 13.005 -0.873 -4.523 1.00 76.25 103 GLY A C 1
ATOM 781 O O . GLY A 1 103 ? 13.803 -0.376 -5.316 1.00 76.25 103 GLY A O 1
ATOM 782 N N . VAL A 1 104 ? 12.959 -2.182 -4.259 1.00 74.31 104 VAL A N 1
ATOM 783 C CA . VAL A 1 104 ? 13.984 -3.159 -4.684 1.00 74.31 104 VAL A CA 1
ATOM 784 C C . VAL A 1 104 ? 14.200 -3.143 -6.204 1.00 74.31 104 VAL A C 1
ATOM 786 O O . VAL A 1 104 ? 15.306 -2.918 -6.690 1.00 74.31 104 VAL A O 1
ATOM 789 N N . GLY A 1 105 ? 13.120 -3.225 -6.990 1.00 73.12 105 GLY A N 1
ATOM 790 C CA . GLY A 1 105 ? 13.179 -3.166 -8.460 1.00 73.12 105 GLY A CA 1
ATOM 791 C C . GLY A 1 105 ? 13.555 -1.801 -9.062 1.00 73.12 105 GLY A C 1
ATOM 792 O O . GLY A 1 105 ? 13.640 -1.677 -10.283 1.00 73.12 105 GLY A O 1
ATOM 793 N N . PHE A 1 106 ? 13.763 -0.772 -8.233 1.00 74.81 106 PHE A N 1
ATOM 794 C CA . PHE A 1 106 ? 14.151 0.582 -8.650 1.00 74.81 106 PHE A CA 1
ATOM 795 C C . PHE A 1 106 ? 15.596 0.936 -8.259 1.00 74.81 106 PHE A C 1
ATOM 797 O O . PHE A 1 106 ? 16.013 2.078 -8.452 1.00 74.81 106 PHE A O 1
ATOM 804 N N . GLY A 1 107 ? 16.364 -0.034 -7.747 1.00 81.50 107 GLY A N 1
ATOM 805 C CA . GLY A 1 107 ? 17.756 0.161 -7.336 1.00 81.50 107 GLY A CA 1
ATOM 806 C C . GLY A 1 107 ? 17.917 0.870 -5.990 1.00 81.50 107 GLY A C 1
ATOM 807 O O . GLY A 1 107 ? 18.981 1.432 -5.737 1.00 81.50 107 GLY A O 1
ATOM 808 N N . LEU A 1 108 ? 16.867 0.883 -5.160 1.00 87.00 108 LEU A N 1
ATOM 809 C CA . LEU A 1 108 ? 16.966 1.303 -3.763 1.00 87.00 108 LEU A CA 1
ATOM 810 C C . LEU A 1 108 ? 17.489 0.157 -2.896 1.00 87.00 108 LEU A C 1
ATOM 812 O O . LEU A 1 108 ? 17.321 -1.011 -3.246 1.00 87.00 108 LEU A O 1
ATOM 816 N N . ASP A 1 109 ? 18.080 0.505 -1.755 1.00 90.50 109 ASP A N 1
ATOM 817 C CA . ASP A 1 109 ? 18.431 -0.476 -0.734 1.00 90.50 109 ASP A CA 1
ATOM 818 C C . ASP A 1 109 ? 17.150 -1.073 -0.134 1.00 90.50 109 ASP A C 1
ATOM 820 O O . ASP A 1 109 ? 16.229 -0.347 0.250 1.00 90.50 109 ASP A O 1
ATOM 824 N N . GLU A 1 110 ? 17.069 -2.402 -0.103 1.00 90.81 110 GLU A N 1
ATOM 825 C CA . GLU A 1 110 ? 15.882 -3.122 0.358 1.00 90.81 110 GLU A CA 1
ATOM 826 C C . GLU A 1 110 ? 15.578 -2.855 1.834 1.00 90.81 110 GLU A C 1
ATOM 828 O O . GLU A 1 110 ? 14.414 -2.673 2.202 1.00 90.81 110 GLU A O 1
ATOM 833 N N . VAL A 1 111 ? 16.614 -2.793 2.675 1.00 91.88 111 VAL A N 1
ATOM 834 C CA . VAL A 1 111 ? 16.464 -2.564 4.113 1.00 91.88 111 VAL A CA 1
ATOM 835 C C . VAL A 1 111 ? 15.959 -1.147 4.347 1.00 91.88 111 VAL A C 1
ATOM 837 O O . VAL A 1 111 ? 14.956 -0.970 5.036 1.00 91.88 111 VAL A O 1
ATOM 840 N N . GLU A 1 112 ? 16.571 -0.144 3.716 1.00 93.81 112 GLU A N 1
ATOM 841 C CA . GLU A 1 112 ? 16.121 1.248 3.831 1.00 93.81 112 GLU A CA 1
ATOM 842 C C . GLU A 1 112 ? 14.709 1.446 3.255 1.00 93.81 112 GLU A C 1
ATOM 844 O O . GLU A 1 112 ? 13.905 2.209 3.803 1.00 93.81 112 GLU A O 1
ATOM 849 N N . ALA A 1 113 ? 14.366 0.744 2.172 1.00 93.19 113 ALA A N 1
ATOM 850 C CA . ALA A 1 113 ? 13.025 0.755 1.600 1.00 93.19 113 ALA A CA 1
ATOM 851 C C . ALA A 1 113 ? 11.987 0.179 2.574 1.00 93.19 113 ALA A C 1
ATOM 853 O O . ALA A 1 113 ? 10.965 0.821 2.835 1.00 93.19 113 ALA A O 1
ATOM 854 N N . PHE A 1 114 ? 12.275 -0.982 3.164 1.00 94.38 114 PHE A N 1
ATOM 855 C CA . PHE A 1 114 ? 11.420 -1.609 4.166 1.00 94.38 114 PHE A CA 1
ATOM 856 C C . PHE A 1 114 ? 11.267 -0.731 5.414 1.00 94.38 114 PHE A C 1
ATOM 858 O O . PHE A 1 114 ? 10.146 -0.492 5.866 1.00 94.38 114 PHE A O 1
ATOM 865 N N . GLU A 1 115 ? 12.365 -0.185 5.942 1.00 96.19 115 GLU A N 1
ATOM 866 C CA . GLU A 1 115 ? 12.345 0.737 7.083 1.00 96.19 115 GLU A CA 1
ATOM 867 C C . GLU A 1 115 ? 11.509 1.987 6.793 1.00 96.19 115 GLU A C 1
ATOM 869 O O . GLU A 1 115 ? 10.744 2.440 7.646 1.00 96.19 115 GLU A O 1
ATOM 874 N N . SER A 1 116 ? 11.595 2.519 5.574 1.00 96.75 116 SER A N 1
ATOM 875 C CA . SER A 1 116 ? 10.805 3.677 5.146 1.00 96.75 116 SER A CA 1
ATOM 876 C C . SER A 1 116 ? 9.314 3.365 5.069 1.00 96.75 116 SER A C 1
ATOM 878 O O . SER A 1 116 ? 8.482 4.188 5.466 1.00 96.75 116 SER A O 1
ATOM 880 N N . GLU A 1 117 ? 8.961 2.174 4.588 1.00 96.19 117 GLU A N 1
ATOM 881 C CA . GLU A 1 117 ? 7.576 1.717 4.519 1.00 96.19 117 GLU A CA 1
ATOM 882 C C . GLU A 1 117 ? 7.001 1.505 5.931 1.00 96.19 117 GLU A C 1
ATOM 884 O O . GLU A 1 117 ? 5.928 2.022 6.258 1.00 96.19 117 GLU A O 1
ATOM 889 N N . VAL A 1 118 ? 7.774 0.867 6.818 1.00 97.81 118 VAL A N 1
ATOM 890 C CA . VAL A 1 118 ? 7.444 0.694 8.243 1.00 97.81 118 VAL A CA 1
ATOM 891 C C . VAL A 1 118 ? 7.309 2.037 8.966 1.00 97.81 118 VAL A C 1
ATOM 893 O O . VAL A 1 118 ? 6.363 2.217 9.732 1.00 97.81 118 VAL A O 1
ATOM 896 N N . ALA A 1 119 ? 8.190 3.006 8.714 1.00 98.25 119 ALA A N 1
ATOM 897 C CA . ALA A 1 119 ? 8.083 4.340 9.305 1.00 98.25 119 ALA A CA 1
ATOM 898 C C . ALA A 1 119 ? 6.747 5.006 8.936 1.00 98.25 119 ALA A C 1
ATOM 900 O O . ALA A 1 119 ? 6.037 5.512 9.805 1.00 98.25 119 ALA A O 1
ATOM 901 N N . GLY A 1 120 ? 6.349 4.917 7.662 1.00 98.06 120 GLY A N 1
ATOM 902 C CA . GLY A 1 120 ? 5.071 5.450 7.193 1.00 98.06 120 GLY A CA 1
ATOM 903 C C . GLY A 1 120 ? 3.867 4.791 7.867 1.00 98.06 120 GLY A C 1
ATOM 904 O O . GLY A 1 120 ? 2.901 5.472 8.216 1.00 98.06 120 GLY A O 1
ATOM 905 N N . VAL A 1 121 ? 3.942 3.481 8.104 1.00 98.38 121 VAL A N 1
ATOM 906 C CA . VAL A 1 121 ? 2.950 2.752 8.900 1.00 98.38 121 VAL A CA 1
ATOM 907 C C . VAL A 1 121 ? 2.876 3.297 10.331 1.00 98.38 121 VAL A C 1
ATOM 909 O O . VAL A 1 121 ? 1.787 3.640 10.795 1.00 98.38 121 VAL A O 1
ATOM 912 N N . ILE A 1 122 ? 4.016 3.400 11.020 1.00 98.44 122 ILE A N 1
ATOM 913 C CA . ILE A 1 122 ? 4.082 3.838 12.423 1.00 98.44 122 ILE A CA 1
ATOM 914 C C . ILE A 1 122 ? 3.529 5.257 12.577 1.00 98.44 122 ILE A C 1
ATOM 916 O O . ILE A 1 122 ? 2.695 5.491 13.442 1.00 98.44 122 ILE A O 1
ATOM 920 N N . GLU A 1 123 ? 3.879 6.193 11.696 1.00 98.44 123 GLU A N 1
ATOM 921 C CA . GLU A 1 123 ? 3.338 7.559 11.754 1.00 98.44 123 GLU A CA 1
ATOM 922 C C . GLU A 1 123 ? 1.829 7.636 11.570 1.00 98.44 123 GLU A C 1
ATOM 924 O O . GLU A 1 123 ? 1.159 8.460 12.198 1.00 98.44 123 GLU A O 1
ATOM 929 N N . ALA A 1 124 ? 1.272 6.827 10.670 1.00 98.06 124 ALA A N 1
ATOM 930 C CA . ALA A 1 124 ? -0.171 6.788 10.494 1.00 98.06 124 ALA A CA 1
ATOM 931 C C . ALA A 1 124 ? -0.858 6.227 11.747 1.00 98.06 124 ALA A C 1
ATOM 933 O O . ALA A 1 124 ? -1.923 6.721 12.118 1.00 98.06 124 ALA A O 1
ATOM 934 N N . ILE A 1 125 ? -0.227 5.274 12.440 1.00 97.81 125 ILE A N 1
ATOM 935 C CA . ILE A 1 125 ? -0.692 4.781 13.742 1.00 97.81 125 ILE A CA 1
ATOM 936 C C . ILE A 1 125 ? -0.605 5.885 14.806 1.00 97.81 125 ILE A C 1
ATOM 938 O O . ILE A 1 125 ? -1.620 6.226 15.409 1.00 97.81 125 ILE A O 1
ATOM 942 N N . ASP A 1 126 ? 0.559 6.513 14.970 1.00 97.81 126 ASP A N 1
ATOM 943 C CA . ASP A 1 126 ? 0.806 7.548 15.984 1.00 97.81 126 ASP A CA 1
ATOM 944 C C . ASP A 1 126 ? -0.096 8.778 15.814 1.00 97.81 126 ASP A C 1
ATOM 946 O O . ASP A 1 126 ? -0.482 9.427 16.786 1.00 97.81 126 ASP A O 1
ATOM 950 N N . THR A 1 127 ? -0.472 9.097 14.573 1.00 97.19 127 THR A N 1
ATOM 951 C CA . THR A 1 127 ? -1.381 10.213 14.260 1.00 97.19 127 THR A CA 1
ATOM 952 C C . THR A 1 127 ? -2.862 9.818 14.243 1.00 97.19 127 THR A C 1
ATOM 954 O O . THR A 1 127 ? -3.707 10.647 13.903 1.00 97.19 127 THR A O 1
ATOM 957 N N . GLY A 1 128 ? -3.203 8.573 14.596 1.00 96.88 128 GLY A N 1
ATOM 958 C CA . GLY A 1 128 ? -4.583 8.074 14.625 1.00 96.88 128 GLY A CA 1
ATOM 959 C C . GLY A 1 128 ? -5.234 7.935 13.243 1.00 96.88 128 GLY A C 1
ATOM 960 O O . GLY A 1 128 ? -6.455 7.834 13.138 1.00 96.88 128 GLY A O 1
ATOM 961 N N . ARG A 1 129 ? -4.441 7.940 12.164 1.00 97.12 129 ARG A N 1
ATOM 962 C CA . ARG A 1 129 ? -4.885 7.813 10.766 1.00 97.12 129 ARG A CA 1
ATOM 963 C C . ARG A 1 129 ? -4.823 6.361 10.294 1.00 97.12 129 ARG A C 1
ATOM 965 O O . ARG A 1 129 ? -4.229 6.058 9.263 1.00 97.12 129 ARG A O 1
ATOM 972 N N . HIS A 1 130 ? -5.435 5.462 11.053 1.00 98.06 130 HIS A N 1
ATOM 973 C CA . HIS A 1 130 ? -5.455 4.028 10.773 1.00 98.06 130 HIS A CA 1
ATOM 974 C C . HIS A 1 130 ? -6.833 3.423 11.097 1.00 98.06 130 HIS A C 1
ATOM 976 O O . HIS A 1 130 ? -7.619 4.043 11.819 1.00 98.06 130 HIS A O 1
ATOM 982 N N . PRO A 1 131 ? -7.171 2.222 10.586 1.00 97.88 131 PRO A N 1
ATOM 983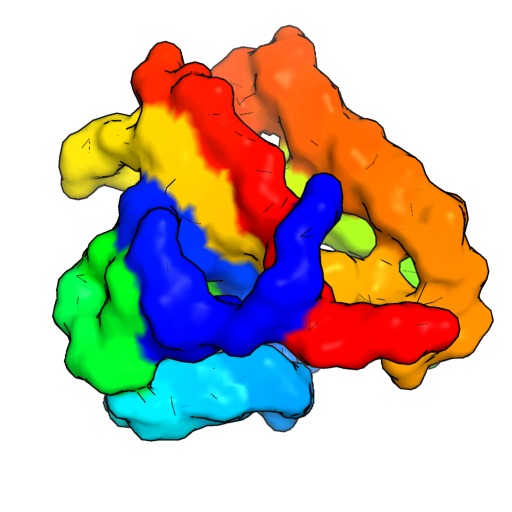 C CA . PRO A 1 131 ? -8.405 1.541 10.972 1.00 97.88 131 PRO A CA 1
ATOM 984 C C . PRO A 1 131 ? -8.460 1.285 12.482 1.00 97.88 131 PRO A C 1
ATOM 986 O O . PRO A 1 131 ? -7.488 0.796 13.059 1.00 97.88 131 PRO A O 1
ATOM 989 N N . SER A 1 132 ? -9.608 1.557 13.113 1.00 95.56 132 SER A N 1
ATOM 990 C CA . SER A 1 132 ? -9.797 1.390 14.567 1.00 95.56 132 SER A CA 1
ATOM 991 C C . SER A 1 132 ? -9.569 -0.043 15.052 1.00 95.56 132 SER A C 1
ATOM 993 O O . SER A 1 132 ? -9.137 -0.256 16.179 1.00 95.56 132 SER A O 1
ATOM 995 N N . ASP A 1 133 ? -9.853 -1.016 14.186 1.00 96.88 133 ASP A N 1
ATOM 996 C CA . ASP A 1 133 ? -9.782 -2.446 14.484 1.00 96.88 133 ASP A CA 1
ATOM 997 C C . ASP A 1 133 ? -8.533 -3.105 13.878 1.00 96.88 133 ASP A C 1
ATOM 999 O O . ASP A 1 133 ? -8.482 -4.334 13.791 1.00 96.88 133 ASP A O 1
ATOM 1003 N N . LEU A 1 134 ? -7.543 -2.320 13.434 1.00 98.19 134 LEU A N 1
ATOM 1004 C CA . LEU A 1 134 ? -6.310 -2.842 12.845 1.00 98.19 134 LEU A CA 1
ATOM 1005 C C . LEU A 1 134 ? -5.580 -3.756 13.845 1.00 98.19 134 LEU A C 1
ATOM 1007 O O . LEU A 1 134 ? -5.325 -3.375 14.985 1.00 98.19 134 LEU A O 1
ATOM 1011 N N . ARG A 1 135 ? -5.238 -4.971 13.410 1.00 97.88 135 ARG A N 1
ATOM 1012 C CA . ARG A 1 135 ? -4.545 -5.998 14.208 1.00 97.88 135 ARG A CA 1
ATOM 1013 C C . ARG A 1 135 ? -3.207 -6.408 13.616 1.00 97.88 135 ARG A C 1
ATOM 1015 O O . ARG A 1 135 ? -2.328 -6.816 14.367 1.00 97.88 135 ARG A O 1
ATOM 1022 N N . ALA A 1 136 ? -3.075 -6.349 12.294 1.00 97.81 136 ALA A N 1
ATOM 1023 C CA . ALA A 1 136 ? -1.875 -6.781 11.597 1.00 97.81 136 ALA A CA 1
ATOM 1024 C C . ALA A 1 136 ? -1.624 -5.949 10.337 1.00 97.81 136 ALA A C 1
ATOM 1026 O O . ALA A 1 136 ? -2.556 -5.560 9.627 1.00 97.81 136 ALA A O 1
ATOM 1027 N N . ILE A 1 137 ? -0.342 -5.723 10.060 1.00 98.19 137 ILE A N 1
ATOM 1028 C CA . ILE A 1 137 ? 0.153 -5.268 8.765 1.00 98.19 137 ILE A CA 1
ATOM 1029 C C . ILE A 1 137 ? 1.157 -6.308 8.290 1.00 98.19 137 ILE A C 1
ATOM 1031 O O . ILE A 1 137 ? 2.123 -6.614 8.992 1.00 98.19 137 ILE A O 1
ATOM 1035 N N . THR A 1 138 ? 0.910 -6.852 7.106 1.00 97.38 138 THR A N 1
ATOM 1036 C CA . THR A 1 138 ? 1.706 -7.923 6.517 1.00 97.38 138 THR A CA 1
ATOM 1037 C C . THR A 1 138 ? 2.385 -7.400 5.265 1.00 97.38 138 THR A C 1
ATOM 1039 O O . THR A 1 138 ? 1.718 -7.022 4.310 1.00 97.38 138 THR A O 1
ATOM 1042 N N . PHE A 1 139 ? 3.712 -7.417 5.259 1.00 95.44 139 PHE A N 1
ATOM 1043 C CA . PHE A 1 139 ? 4.511 -7.168 4.062 1.00 95.44 139 PHE A CA 1
ATOM 1044 C C . PHE A 1 139 ? 4.728 -8.496 3.346 1.00 95.44 139 PHE A C 1
ATOM 1046 O O . PHE A 1 139 ? 5.273 -9.415 3.968 1.00 95.44 139 PHE A O 1
ATOM 1053 N N . ILE A 1 140 ? 4.278 -8.600 2.098 1.00 92.94 140 ILE A N 1
ATOM 1054 C CA . ILE A 1 140 ? 4.435 -9.788 1.260 1.00 92.94 140 ILE A CA 1
ATOM 1055 C C . ILE A 1 140 ? 5.360 -9.500 0.083 1.00 92.94 140 ILE A C 1
ATOM 1057 O O . ILE A 1 140 ? 5.253 -8.450 -0.548 1.00 92.94 140 ILE A O 1
ATOM 1061 N N . GLU A 1 141 ? 6.242 -10.447 -0.208 1.00 87.56 141 GLU A N 1
ATOM 1062 C CA . GLU A 1 141 ? 7.168 -10.375 -1.335 1.00 87.56 141 GLU A CA 1
ATOM 1063 C C . GLU A 1 141 ? 7.288 -11.742 -2.005 1.00 87.56 141 GLU A C 1
ATOM 1065 O O . GLU A 1 141 ? 7.222 -12.774 -1.330 1.00 87.56 141 GLU A O 1
ATOM 1070 N N . ARG A 1 142 ? 7.420 -11.763 -3.336 1.00 79.81 142 ARG A N 1
ATOM 1071 C CA . ARG A 1 142 ? 7.433 -13.024 -4.090 1.00 79.81 142 ARG A CA 1
ATOM 1072 C C . ARG A 1 142 ? 8.826 -13.643 -4.161 1.00 79.81 142 ARG A C 1
ATOM 1074 O O . ARG A 1 142 ? 8.926 -14.866 -4.108 1.00 79.81 142 ARG A O 1
ATOM 1081 N N . ASP A 1 143 ? 9.857 -12.807 -4.243 1.00 66.50 143 ASP A N 1
ATOM 1082 C CA . ASP A 1 143 ? 11.252 -13.223 -4.375 1.00 66.50 143 ASP A CA 1
ATOM 1083 C C . ASP A 1 143 ? 12.043 -12.942 -3.078 1.00 66.50 143 ASP A C 1
ATOM 1085 O O . ASP A 1 143 ? 11.668 -12.099 -2.264 1.00 66.50 143 ASP A O 1
ATOM 1089 N N . GLU A 1 144 ? 13.125 -13.687 -2.847 1.00 47.66 144 GLU A N 1
ATOM 1090 C CA . GLU A 1 144 ? 14.210 -13.207 -1.981 1.00 47.66 144 GLU A CA 1
ATOM 1091 C C . GLU A 1 144 ? 14.953 -12.143 -2.802 1.00 47.66 144 GLU A C 1
ATOM 1093 O O . GLU A 1 144 ? 15.330 -12.433 -3.942 1.00 47.66 144 GLU A O 1
ATOM 1098 N N . GLY A 1 145 ? 15.067 -10.915 -2.288 1.00 42.25 145 GLY A N 1
ATOM 1099 C CA . GLY A 1 145 ? 15.818 -9.841 -2.948 1.00 42.25 145 GLY A CA 1
ATOM 1100 C C . GLY A 1 145 ? 17.270 -10.199 -3.252 1.00 42.25 145 GLY A C 1
ATOM 1101 O O . GLY A 1 145 ? 17.847 -11.067 -2.553 1.00 42.25 145 GLY A O 1
#